Protein AF-D8M910-F1 (afdb_monomer_lite)

pLDDT: mean 90.56, std 12.57, range [51.47, 98.5]

Secondary structure (DSSP, 8-state):
-EE-TTSS-EE-GGGSSSSS--STT-TT-TTSS--TT-EEEE--TTS--EEEEGGGTTSSS--STT-TT-TTSSS-----HHHHHHHHHHHHHHHHHHHHHHHHHHHHHHHHHHHHHHHHHHHH--

Radius of gyration: 27.73 Å; chains: 1; bounding box: 55×57×70 Å

Structure (mmCIF, N/CA/C/O backbone):
data_AF-D8M910-F1
#
_entry.id   AF-D8M910-F1
#
loop_
_atom_site.group_PDB
_atom_site.id
_atom_site.type_symbol
_atom_site.label_atom_id
_atom_site.label_alt_id
_atom_site.label_comp_id
_atom_site.label_asym_id
_atom_site.label_entity_id
_atom_site.label_seq_id
_atom_site.pdbx_PDB_ins_code
_atom_site.Cartn_x
_atom_site.Cartn_y
_atom_site.Cartn_z
_atom_site.occupancy
_atom_site.B_iso_or_equiv
_atom_site.auth_seq_id
_atom_site.auth_comp_id
_atom_site.auth_asym_id
_atom_site.auth_atom_id
_atom_site.pdbx_PDB_model_num
ATOM 1 N N . MET A 1 1 ? -4.802 -3.944 25.629 1.00 93.56 1 MET A N 1
ATOM 2 C CA . MET A 1 1 ? -5.399 -2.682 25.163 1.00 93.56 1 MET A CA 1
ATOM 3 C C . MET A 1 1 ? -4.573 -2.133 24.012 1.00 93.56 1 MET A C 1
ATOM 5 O O . MET A 1 1 ? -3.359 -2.349 24.005 1.00 93.56 1 MET A O 1
ATOM 9 N N . PHE A 1 2 ? -5.240 -1.504 23.053 1.00 97.88 2 PHE A N 1
ATOM 10 C CA . PHE A 1 2 ? -4.693 -0.735 21.936 1.00 97.88 2 PHE A CA 1
ATOM 11 C C . PHE A 1 2 ? -5.403 0.623 21.936 1.00 97.88 2 PHE A C 1
ATOM 13 O O . PHE A 1 2 ? -6.597 0.676 22.211 1.00 97.88 2 PHE A O 1
ATOM 20 N N . THR A 1 3 ? -4.680 1.709 21.699 1.00 98.19 3 THR A N 1
ATOM 21 C CA . THR A 1 3 ? -5.253 3.059 21.643 1.00 98.19 3 THR A CA 1
ATOM 22 C C . THR A 1 3 ? -5.205 3.512 20.195 1.00 98.19 3 THR A C 1
ATOM 24 O O . THR A 1 3 ? -4.140 3.406 19.588 1.00 98.19 3 THR A O 1
ATOM 27 N N . CYS A 1 4 ? -6.337 3.989 19.667 1.00 97.94 4 CYS A N 1
ATOM 28 C CA . CYS A 1 4 ? -6.419 4.541 18.315 1.00 97.94 4 CYS A CA 1
ATOM 29 C C . CYS A 1 4 ? -5.354 5.632 18.133 1.00 97.94 4 CYS A C 1
ATOM 31 O O . CYS A 1 4 ? -4.986 6.314 19.097 1.00 97.94 4 CYS A O 1
ATOM 33 N N . THR A 1 5 ? -4.839 5.800 16.920 1.00 97.25 5 THR A N 1
ATOM 34 C CA . THR A 1 5 ? -3.684 6.681 16.672 1.00 97.25 5 THR A CA 1
ATOM 35 C C . THR A 1 5 ? -4.038 8.156 16.868 1.00 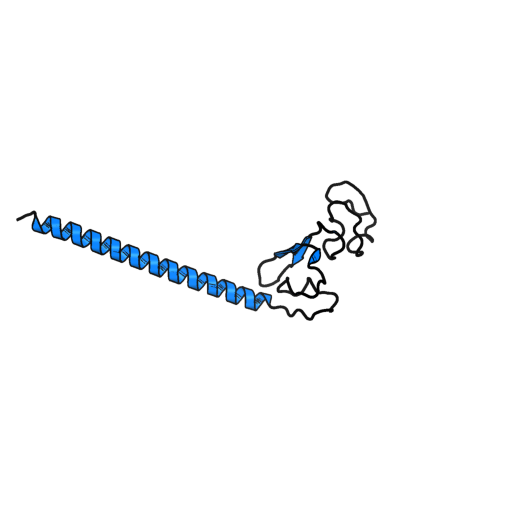97.25 5 THR A C 1
ATOM 37 O O . THR A 1 5 ? -3.214 8.936 17.349 1.00 97.25 5 THR A O 1
ATOM 40 N N . ASP A 1 6 ? -5.286 8.526 16.592 1.00 96.25 6 ASP A N 1
ATOM 41 C CA . ASP A 1 6 ? -5.876 9.827 16.914 1.00 96.25 6 ASP A CA 1
ATOM 42 C C . ASP A 1 6 ? -6.121 10.058 18.423 1.00 96.25 6 ASP A C 1
ATOM 44 O O . ASP A 1 6 ? -6.489 11.159 18.836 1.00 96.25 6 ASP A O 1
ATOM 48 N N . GLY A 1 7 ? -5.912 9.037 19.261 1.00 96.31 7 GLY A N 1
ATOM 49 C CA . GLY A 1 7 ? -6.126 9.075 20.707 1.00 96.31 7 GLY A CA 1
ATOM 50 C C . GLY A 1 7 ? -7.596 9.083 21.139 1.00 96.31 7 GLY A C 1
ATOM 51 O O . GLY A 1 7 ? -7.870 9.252 22.329 1.00 96.31 7 GLY A O 1
ATOM 52 N N . SER A 1 8 ? -8.544 8.906 20.216 1.00 95.69 8 SER A N 1
ATOM 53 C CA . SER A 1 8 ? -9.985 9.047 20.476 1.00 95.69 8 SER A CA 1
ATOM 54 C C . SER A 1 8 ? -10.552 7.971 21.405 1.00 95.69 8 SER A C 1
ATOM 56 O O . SER A 1 8 ? -11.441 8.247 22.215 1.00 95.69 8 SER A O 1
ATOM 58 N N . LYS A 1 9 ? -10.052 6.735 21.295 1.00 96.25 9 LYS A N 1
ATOM 59 C CA . LYS A 1 9 ? -10.593 5.556 21.982 1.00 96.25 9 LYS A CA 1
ATOM 60 C C . LYS A 1 9 ? -9.483 4.553 22.296 1.00 96.25 9 LYS A C 1
ATOM 62 O O . LYS A 1 9 ? -8.439 4.508 21.652 1.00 96.25 9 LYS A O 1
ATOM 67 N N . THR A 1 10 ? -9.706 3.739 23.326 1.00 98.25 10 THR A N 1
ATOM 68 C CA . THR A 1 10 ? -8.881 2.566 23.636 1.00 98.25 10 THR A CA 1
ATOM 69 C C . THR A 1 10 ? -9.749 1.318 23.549 1.00 98.25 10 THR A C 1
ATOM 71 O O . THR A 1 10 ? -10.799 1.253 24.185 1.00 98.25 10 THR A O 1
ATOM 74 N N . ILE A 1 11 ? -9.298 0.345 22.765 1.00 97.88 11 ILE A N 1
ATOM 75 C CA . ILE A 1 11 ? -9.988 -0.906 22.446 1.00 97.88 11 ILE A CA 1
ATOM 76 C C . ILE A 1 11 ? -9.184 -2.121 22.924 1.00 97.88 11 ILE A C 1
ATOM 78 O O . ILE A 1 11 ? -8.025 -2.021 23.366 1.00 97.88 11 ILE A O 1
ATOM 82 N N . LEU A 1 12 ? -9.803 -3.298 22.880 1.00 98.31 12 LEU A N 1
ATOM 83 C CA . LEU A 1 12 ? -9.103 -4.554 23.126 1.00 98.31 12 LEU A CA 1
ATOM 84 C C . LEU A 1 12 ? -8.149 -4.849 21.966 1.00 98.31 12 LEU A C 1
ATOM 86 O O . LEU A 1 12 ? -8.405 -4.505 20.825 1.00 98.31 12 LEU A O 1
ATOM 90 N N . ARG A 1 13 ? -7.042 -5.547 22.244 1.00 97.56 13 ARG A N 1
ATOM 91 C CA . ARG A 1 13 ? -6.113 -5.965 21.175 1.00 97.56 13 ARG A CA 1
ATOM 92 C C . ARG A 1 13 ? -6.720 -6.986 20.211 1.00 97.56 13 ARG A C 1
ATOM 94 O O . ARG A 1 13 ? -6.157 -7.199 19.153 1.00 97.56 13 ARG A O 1
ATOM 101 N N . SER A 1 14 ? -7.799 -7.649 20.618 1.00 98.25 14 SER A N 1
ATOM 102 C CA . SER A 1 14 ? -8.554 -8.567 19.770 1.00 98.25 14 SER A CA 1
ATOM 103 C C . SER A 1 14 ? -9.426 -7.851 18.743 1.00 98.25 14 SER A C 1
ATOM 105 O O . SER A 1 14 ? -9.920 -8.532 17.865 1.00 98.25 14 SER A O 1
ATOM 107 N N . GLN A 1 15 ? -9.621 -6.536 18.890 1.00 98.38 15 GLN A N 1
ATOM 108 C CA . GLN A 1 15 ? -10.373 -5.676 17.972 1.00 98.38 15 GLN A CA 1
ATOM 109 C C . GLN A 1 15 ? -9.440 -4.966 16.980 1.00 98.38 15 GLN A C 1
ATOM 111 O O . GLN A 1 15 ? -9.653 -3.819 16.631 1.00 98.38 15 GLN A O 1
ATOM 116 N N . VAL A 1 16 ? -8.286 -5.564 16.688 1.00 98.38 16 VAL A N 1
ATOM 117 C CA . VAL A 1 16 ? -7.324 -5.019 15.727 1.00 98.38 16 VAL A CA 1
ATOM 118 C C . VAL A 1 16 ? -7.217 -6.042 14.615 1.00 98.38 16 VAL A C 1
ATOM 120 O O . VAL A 1 16 ? -6.818 -7.180 14.890 1.00 98.38 16 VAL A O 1
ATOM 123 N N . ASN A 1 17 ? -7.526 -5.627 13.390 1.00 98.06 17 ASN A N 1
ATOM 124 C CA . ASN A 1 17 ? -7.734 -6.493 12.233 1.00 98.06 17 ASN A CA 1
ATOM 125 C C . ASN A 1 17 ? -8.797 -7.567 12.496 1.00 98.06 17 ASN A C 1
ATOM 127 O O . ASN A 1 17 ? -8.570 -8.745 12.198 1.00 98.06 17 ASN A O 1
ATOM 131 N N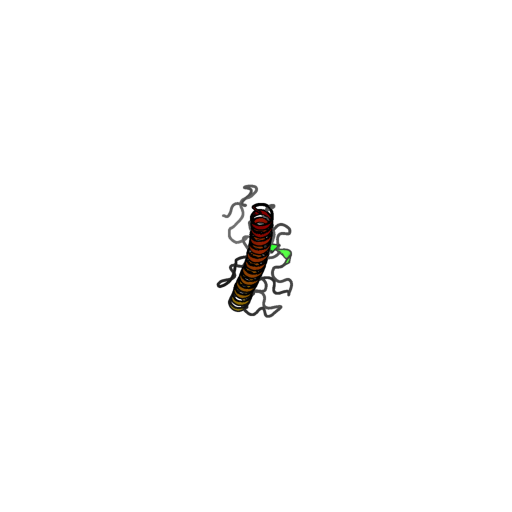 . ASP A 1 18 ? -9.915 -7.182 13.111 1.00 98.19 18 ASP A N 1
ATOM 132 C CA . ASP A 1 18 ? -11.045 -8.083 13.371 1.00 98.19 18 ASP A CA 1
ATOM 133 C C . ASP A 1 18 ? -12.191 -7.932 12.359 1.00 98.19 18 ASP A C 1
ATOM 135 O O . ASP A 1 18 ? -13.246 -8.550 12.528 1.00 98.19 18 ASP A O 1
ATOM 139 N N . ASP A 1 19 ? -11.942 -7.185 11.278 1.00 97.69 19 ASP A N 1
ATOM 140 C CA . ASP A 1 19 ? -12.882 -6.897 10.193 1.00 97.69 19 ASP A CA 1
ATOM 141 C C . ASP A 1 19 ? -14.074 -6.029 10.645 1.00 97.69 19 ASP A C 1
ATOM 143 O O . ASP A 1 19 ? -15.144 -6.018 10.028 1.00 97.69 19 ASP A O 1
ATOM 147 N N . TYR A 1 20 ? -13.887 -5.257 11.721 1.00 98.19 20 TYR A N 1
ATOM 148 C CA . TYR A 1 20 ? -14.839 -4.268 12.208 1.00 98.19 20 TYR A CA 1
ATOM 149 C C . TYR A 1 20 ? -14.152 -2.926 12.488 1.00 98.19 20 TYR A C 1
ATOM 151 O O . TYR A 1 20 ? -13.114 -2.858 13.125 1.00 98.19 20 TYR A O 1
ATOM 159 N N . CYS A 1 21 ? -14.754 -1.823 12.030 1.00 98.25 21 CYS A N 1
ATOM 160 C CA . CYS A 1 21 ? -14.163 -0.498 12.215 1.00 98.25 21 CYS A CA 1
ATOM 161 C C . CYS A 1 21 ? -14.526 0.112 13.579 1.00 98.25 21 CYS A C 1
ATOM 163 O O . CYS A 1 21 ? -15.622 0.657 13.770 1.00 98.25 21 CYS A O 1
ATOM 165 N N . ASP A 1 22 ? -13.597 0.041 14.527 1.00 98.00 22 ASP A N 1
ATOM 166 C CA . ASP A 1 22 ? -13.724 0.513 15.902 1.00 98.00 22 ASP A CA 1
ATOM 167 C C . ASP A 1 22 ? -13.120 1.905 16.146 1.00 98.00 22 ASP A C 1
ATOM 169 O O . ASP A 1 22 ? -13.620 2.626 17.030 1.00 98.00 22 ASP A O 1
ATOM 173 N N . CYS A 1 23 ? -12.060 2.278 15.418 1.00 97.81 23 CYS A N 1
ATOM 174 C CA . CYS A 1 23 ? -11.445 3.604 15.489 1.00 97.81 23 CYS A CA 1
ATOM 175 C C . CYS A 1 23 ? -11.922 4.518 14.351 1.00 97.81 23 CYS A C 1
ATOM 177 O O . CYS A 1 23 ? -11.972 4.138 13.186 1.00 97.81 23 CYS A O 1
ATOM 179 N N . ALA A 1 24 ? -12.217 5.783 14.671 1.00 96.31 24 ALA A N 1
ATOM 180 C CA . ALA A 1 24 ? -12.663 6.758 13.670 1.00 96.31 24 ALA A CA 1
ATOM 181 C C . ALA A 1 24 ? -11.567 7.113 12.648 1.00 96.31 24 ALA A C 1
ATOM 183 O O . ALA A 1 24 ? -11.874 7.509 11.524 1.00 96.31 24 ALA A O 1
ATOM 184 N N . ASP A 1 25 ? -10.296 6.970 13.027 1.00 96.88 25 ASP A N 1
ATOM 185 C CA . ASP A 1 25 ? -9.136 7.140 12.150 1.00 96.88 25 ASP A CA 1
ATOM 186 C C . ASP A 1 25 ? -8.777 5.872 11.350 1.00 96.88 25 ASP A C 1
ATOM 188 O O . ASP A 1 25 ? -7.866 5.921 10.527 1.00 96.88 25 ASP A O 1
ATOM 192 N N . GLY A 1 26 ? -9.480 4.757 11.584 1.00 97.25 26 GLY A N 1
ATOM 193 C CA . GLY A 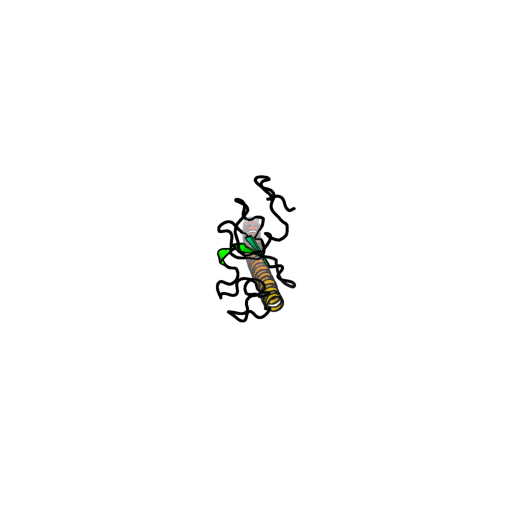1 26 ? -9.249 3.455 10.956 1.00 97.25 26 GLY A CA 1
ATOM 194 C C . GLY A 1 26 ? -7.932 2.774 11.332 1.00 97.25 26 GLY A C 1
ATOM 195 O O . GLY A 1 26 ? -7.492 1.858 10.640 1.00 97.25 26 GLY A O 1
ATOM 196 N N . SER A 1 27 ? -7.266 3.240 12.394 1.00 97.75 27 SER A N 1
ATOM 197 C CA . SER A 1 27 ? -5.939 2.748 12.795 1.00 97.75 27 SER A CA 1
ATOM 198 C C . SER A 1 27 ? -5.924 1.327 13.370 1.00 97.75 27 SER A C 1
ATOM 200 O O . SER A 1 27 ? -4.855 0.733 13.517 1.00 97.75 27 SER A O 1
ATOM 202 N N . ASP A 1 28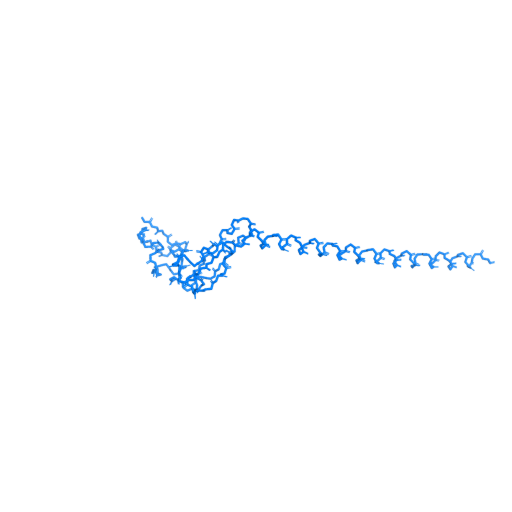 ? -7.091 0.796 13.707 1.00 98.44 28 ASP A N 1
ATOM 203 C CA . ASP A 1 28 ? -7.334 -0.563 14.178 1.00 98.44 28 ASP A CA 1
ATOM 204 C C . ASP A 1 28 ? -7.397 -1.602 13.054 1.00 98.44 28 ASP A C 1
ATOM 206 O O . ASP A 1 28 ? -7.082 -2.761 13.307 1.00 98.44 28 ASP A O 1
ATOM 210 N N . GLU A 1 29 ? -7.678 -1.190 11.815 1.00 98.50 29 GLU A N 1
ATOM 211 C CA . GLU A 1 29 ? -7.877 -2.093 10.672 1.00 98.50 29 GLU A CA 1
ATOM 212 C C . GLU A 1 29 ? -6.837 -1.891 9.539 1.00 98.50 29 GLU A C 1
ATOM 214 O O . GLU A 1 29 ? -7.205 -1.672 8.383 1.00 98.50 29 GLU A O 1
ATOM 219 N N . PRO A 1 30 ? -5.511 -1.951 9.806 1.00 97.81 30 PRO A N 1
ATOM 220 C CA . PRO A 1 30 ? -4.485 -1.799 8.765 1.00 97.81 30 PRO A CA 1
ATOM 221 C C . PRO A 1 30 ? -4.370 -2.994 7.799 1.00 97.81 30 PRO A C 1
ATOM 223 O O . PRO A 1 30 ? -3.672 -2.895 6.790 1.00 97.81 30 PRO A O 1
ATOM 226 N N . GLY A 1 31 ? -4.975 -4.137 8.128 1.00 97.56 31 GLY A N 1
ATOM 227 C CA . GLY A 1 31 ? -4.893 -5.401 7.391 1.00 97.56 31 GLY A CA 1
ATOM 228 C C . GLY A 1 31 ? -6.217 -5.873 6.784 1.00 97.56 31 GLY A C 1
ATOM 229 O O . GLY A 1 31 ? -6.271 -6.971 6.232 1.00 97.56 31 GLY A O 1
ATOM 230 N N . THR A 1 32 ? -7.288 -5.089 6.896 1.00 98.06 32 THR A N 1
ATOM 231 C CA . THR A 1 32 ? -8.627 -5.445 6.403 1.00 98.06 32 THR A CA 1
ATOM 232 C C . THR A 1 32 ? -9.233 -4.284 5.609 1.00 98.06 32 THR A C 1
ATOM 234 O O . THR A 1 32 ? -8.656 -3.197 5.501 1.00 98.06 32 THR A O 1
ATOM 237 N N . SER A 1 33 ? -10.417 -4.512 5.044 1.00 97.69 33 SER A N 1
ATOM 238 C CA . SER A 1 33 ? -11.196 -3.497 4.331 1.00 97.69 33 SER A CA 1
ATOM 239 C C . SER A 1 33 ? -12.217 -2.761 5.210 1.00 97.69 33 SER A C 1
ATOM 241 O O . SER A 1 33 ? -13.010 -1.973 4.693 1.00 97.69 33 SER A O 1
ATOM 243 N N . ALA A 1 34 ? -12.250 -3.017 6.522 1.00 98.31 34 ALA A N 1
ATOM 244 C CA . ALA A 1 34 ? -13.385 -2.659 7.375 1.00 98.31 34 ALA A CA 1
ATOM 245 C C . ALA A 1 34 ? -13.591 -1.145 7.580 1.00 98.31 34 ALA A C 1
ATOM 247 O O . ALA A 1 34 ? -14.727 -0.684 7.719 1.00 98.31 34 ALA A O 1
ATOM 248 N N . CYS A 1 35 ? -12.522 -0.345 7.559 1.00 98.00 35 CYS A N 1
ATOM 249 C CA . CYS A 1 35 ? -12.602 1.108 7.730 1.00 98.00 35 CYS A CA 1
ATOM 250 C C . CYS A 1 35 ? -12.520 1.855 6.396 1.00 98.00 35 CYS A C 1
ATOM 252 O O . CYS A 1 35 ? -11.534 1.729 5.680 1.00 98.00 35 CYS A O 1
ATOM 254 N N . ALA A 1 36 ? -13.491 2.719 6.076 1.00 96.75 36 ALA A N 1
ATOM 255 C CA . ALA A 1 36 ? -13.547 3.441 4.792 1.00 96.75 36 ALA A CA 1
ATOM 256 C C . ALA A 1 36 ? -12.376 4.419 4.544 1.00 96.75 36 ALA A C 1
ATOM 258 O O . ALA A 1 36 ? -12.042 4.721 3.401 1.00 96.75 36 ALA A O 1
ATOM 259 N N . ASN A 1 37 ? -11.767 4.930 5.612 1.00 96.44 37 ASN A N 1
ATOM 260 C CA . ASN A 1 37 ? -10.570 5.776 5.605 1.00 96.44 37 ASN A CA 1
ATOM 261 C C . ASN A 1 37 ? -9.291 5.004 5.973 1.00 96.44 37 ASN A C 1
ATOM 263 O O . ASN A 1 37 ? -8.256 5.623 6.206 1.00 96.44 37 ASN A O 1
ATOM 267 N N . GLY A 1 38 ? -9.370 3.674 6.043 1.00 96.94 38 GLY A N 1
ATOM 268 C CA . GLY A 1 38 ? -8.236 2.810 6.325 1.00 96.94 38 GLY A CA 1
ATOM 269 C C . GLY A 1 38 ? -7.229 2.772 5.175 1.00 96.94 38 GLY A C 1
ATOM 270 O O . GLY A 1 38 ? -7.536 3.056 4.010 1.00 96.94 38 GLY A O 1
ATOM 271 N N . HIS A 1 39 ? -6.007 2.381 5.518 1.00 97.69 39 HIS A N 1
ATOM 272 C CA . HIS A 1 39 ? -4.896 2.260 4.587 1.00 97.69 39 HIS A CA 1
ATOM 273 C C . HIS A 1 39 ? -4.207 0.912 4.765 1.00 97.69 39 HIS A C 1
ATOM 275 O O . HIS A 1 39 ? -3.878 0.533 5.886 1.00 97.69 39 HIS A O 1
ATOM 281 N N . PHE A 1 40 ? -3.941 0.232 3.651 1.00 98.44 40 PHE A N 1
ATOM 282 C CA . PHE A 1 40 ? -3.239 -1.049 3.626 1.00 98.44 40 PHE A CA 1
ATOM 283 C C . PHE A 1 40 ? -1.834 -0.866 3.055 1.00 98.44 40 PHE A C 1
ATOM 285 O O . PHE A 1 40 ? -1.653 -0.161 2.061 1.00 98.44 40 PHE A O 1
ATOM 292 N N . TYR A 1 41 ? -0.830 -1.475 3.680 1.00 98.44 41 TYR A N 1
ATOM 293 C CA . TYR A 1 41 ? 0.569 -1.343 3.271 1.00 98.44 41 TYR A CA 1
ATOM 294 C C . TYR A 1 41 ? 1.061 -2.617 2.579 1.00 98.44 41 TYR A C 1
ATOM 296 O O . TYR A 1 41 ? 1.283 -3.634 3.234 1.00 98.44 41 TYR A O 1
ATOM 304 N N . CYS A 1 42 ? 1.307 -2.528 1.271 1.00 98.44 42 CYS A N 1
ATOM 305 C CA . CYS A 1 42 ? 2.008 -3.561 0.518 1.00 98.44 42 CYS A CA 1
ATOM 306 C C . CYS A 1 42 ? 3.517 -3.439 0.782 1.00 98.44 42 CYS A C 1
ATOM 308 O O . CYS A 1 42 ? 4.134 -2.418 0.450 1.00 98.44 42 CYS A O 1
ATOM 310 N N . GLU A 1 43 ? 4.141 -4.483 1.328 1.00 98.12 43 GLU A N 1
ATOM 311 C CA . GLU A 1 43 ? 5.593 -4.492 1.542 1.00 98.12 43 GLU A CA 1
ATOM 312 C C . GLU A 1 43 ? 6.352 -4.597 0.212 1.00 98.12 43 GLU A C 1
ATOM 314 O O . GLU A 1 43 ? 7.411 -3.981 0.062 1.00 98.12 43 GLU A O 1
ATOM 319 N N . ASN A 1 44 ? 5.798 -5.340 -0.757 1.00 98.12 44 ASN A N 1
ATOM 320 C CA . ASN A 1 44 ? 6.300 -5.481 -2.122 1.00 98.12 44 ASN A CA 1
ATOM 321 C C . ASN A 1 44 ? 7.794 -5.836 -2.172 1.00 98.12 44 ASN A C 1
ATOM 323 O O . ASN A 1 44 ? 8.579 -5.196 -2.875 1.00 98.12 44 ASN A O 1
ATOM 327 N N . LYS A 1 45 ? 8.226 -6.853 -1.413 1.00 98.00 45 LYS A N 1
ATOM 328 C CA . LYS A 1 45 ? 9.645 -7.258 -1.361 1.00 98.00 45 LYS A CA 1
ATOM 329 C C . LYS A 1 45 ? 10.212 -7.491 -2.762 1.00 98.00 45 LYS A C 1
ATOM 331 O O . LYS A 1 45 ? 9.698 -8.298 -3.528 1.00 98.00 45 LYS A O 1
ATOM 336 N N . GLY A 1 46 ? 11.318 -6.815 -3.068 1.00 96.19 46 GLY A N 1
ATOM 337 C CA . GLY A 1 46 ? 11.937 -6.848 -4.398 1.00 96.19 46 GLY A CA 1
ATOM 338 C C . GLY A 1 46 ? 11.407 -5.783 -5.363 1.00 96.19 46 GLY A C 1
ATOM 339 O O . GLY A 1 46 ? 11.927 -5.674 -6.469 1.00 96.19 46 GLY A O 1
ATOM 340 N N . HIS A 1 47 ? 10.439 -4.972 -4.938 1.00 97.94 47 HIS A N 1
ATOM 341 C CA . HIS A 1 47 ? 9.972 -3.760 -5.602 1.00 97.94 47 HIS A CA 1
ATOM 342 C C . HIS A 1 47 ? 9.765 -2.625 -4.577 1.00 97.94 47 HIS A C 1
ATOM 344 O O . HIS A 1 47 ? 10.270 -2.687 -3.455 1.00 97.94 47 HIS A O 1
ATOM 350 N N . PHE A 1 48 ? 9.100 -1.540 -4.980 1.00 97.69 48 PHE A N 1
ATOM 351 C CA . PHE A 1 48 ? 8.784 -0.422 -4.095 1.00 97.69 48 PHE A CA 1
ATOM 352 C C . PHE A 1 48 ? 7.503 -0.696 -3.293 1.00 97.69 48 PHE A C 1
ATOM 354 O O . PHE A 1 48 ? 6.531 -1.199 -3.867 1.00 97.69 48 PHE A O 1
ATOM 361 N N . PRO A 1 49 ? 7.464 -0.329 -1.998 1.00 98.19 49 PRO A N 1
ATOM 362 C CA . PRO A 1 49 ? 6.251 -0.439 -1.201 1.00 98.19 49 PRO A CA 1
ATOM 363 C C . PRO A 1 49 ? 5.170 0.518 -1.707 1.00 98.19 49 PRO A C 1
ATOM 365 O O . PRO A 1 49 ? 5.469 1.593 -2.237 1.00 98.19 49 PRO A O 1
ATOM 368 N N . VAL A 1 50 ? 3.912 0.131 -1.514 1.00 97.94 50 VAL A N 1
ATOM 369 C CA . VAL A 1 50 ? 2.734 0.905 -1.927 1.00 97.94 50 VAL A CA 1
ATOM 370 C C . VAL A 1 50 ? 1.726 0.928 -0.785 1.00 97.94 50 VAL A C 1
ATOM 372 O O . VAL A 1 50 ? 1.579 -0.048 -0.059 1.00 97.94 50 VAL A O 1
ATOM 375 N N . VAL A 1 51 ? 1.033 2.056 -0.626 1.00 98.38 51 VAL A N 1
ATOM 376 C CA . VAL A 1 51 ? -0.105 2.181 0.288 1.00 98.38 51 VAL A CA 1
ATOM 377 C C . VAL A 1 51 ? -1.381 2.234 -0.536 1.00 98.38 51 VAL A C 1
ATOM 379 O O . VAL A 1 51 ? -1.516 3.088 -1.416 1.00 98.38 51 VAL A O 1
ATOM 382 N N . LEU A 1 52 ? -2.306 1.334 -0.238 1.00 98.19 52 LEU A N 1
ATOM 383 C CA . LEU A 1 52 ? -3.617 1.242 -0.861 1.00 98.19 52 LEU A CA 1
ATOM 384 C C . LEU A 1 52 ? -4.692 1.813 0.064 1.00 98.19 52 LEU A C 1
ATOM 386 O O . LEU A 1 52 ? -4.506 1.947 1.276 1.00 98.19 52 LEU A O 1
ATOM 390 N N . THR A 1 53 ? -5.840 2.150 -0.516 1.00 98.00 53 THR A N 1
ATOM 391 C CA . THR A 1 53 ? -7.062 2.349 0.263 1.00 98.00 53 THR A CA 1
ATOM 392 C C . THR A 1 53 ? -7.561 0.990 0.738 1.00 98.00 53 THR A C 1
ATOM 394 O O . THR A 1 53 ? -7.531 0.031 -0.029 1.00 98.00 53 THR A O 1
ATOM 397 N N . SER A 1 54 ? -8.056 0.911 1.971 1.00 97.50 54 SER A N 1
ATOM 398 C CA . SER A 1 54 ? -8.629 -0.315 2.558 1.00 97.50 54 SER A CA 1
ATOM 399 C C . SER A 1 54 ? -9.674 -0.994 1.667 1.00 97.50 54 SER A C 1
ATOM 401 O O . SER A 1 54 ? -9.771 -2.212 1.647 1.00 97.50 54 SER A O 1
ATOM 403 N N . SER A 1 55 ? -10.410 -0.221 0.863 1.00 97.25 55 SER A N 1
ATOM 404 C CA . SER A 1 55 ? -11.403 -0.727 -0.090 1.00 97.25 55 SER A CA 1
ATOM 405 C C . SER A 1 55 ? -10.859 -1.682 -1.159 1.00 97.25 55 SER A C 1
ATOM 407 O O . SER A 1 55 ? -11.667 -2.245 -1.884 1.00 97.25 55 SER A O 1
ATOM 409 N N . ARG A 1 56 ? -9.533 -1.772 -1.319 1.00 97.75 56 ARG A N 1
ATOM 410 C CA . ARG A 1 56 ? -8.847 -2.665 -2.268 1.00 97.75 56 ARG A CA 1
ATOM 411 C C . ARG A 1 56 ? -8.371 -3.968 -1.634 1.00 97.75 56 ARG A C 1
ATOM 413 O O . ARG A 1 56 ? -7.788 -4.804 -2.297 1.00 97.75 56 ARG A O 1
ATOM 420 N N . VAL A 1 57 ? -8.552 -4.119 -0.327 1.00 98.31 57 VAL A N 1
ATOM 421 C CA . VAL A 1 57 ? -8.187 -5.350 0.368 1.00 98.31 57 VAL A CA 1
ATOM 422 C C . VAL A 1 57 ? -9.304 -6.365 0.140 1.00 98.31 57 VAL A C 1
ATOM 424 O O . VAL A 1 57 ? -10.445 -6.112 0.526 1.00 98.31 57 VAL A O 1
ATOM 427 N N . ASN A 1 58 ? -8.971 -7.512 -0.449 1.00 97.75 58 ASN A N 1
ATOM 428 C CA . ASN A 1 58 ? -9.900 -8.586 -0.812 1.00 97.75 58 ASN A CA 1
ATOM 429 C C . ASN A 1 58 ? -11.080 -8.138 -1.701 1.00 97.75 58 ASN A C 1
ATOM 431 O O . ASN A 1 58 ? -12.201 -8.637 -1.544 1.00 97.75 58 ASN A O 1
ATOM 435 N N . ASP A 1 59 ? -10.852 -7.201 -2.624 1.00 97.50 59 ASP A N 1
ATOM 436 C CA . ASP A 1 59 ? -11.849 -6.774 -3.614 1.00 97.50 59 ASP A CA 1
ATOM 437 C C . ASP A 1 59 ? -11.850 -7.653 -4.886 1.00 97.50 59 ASP A C 1
ATOM 439 O O . ASP A 1 59 ? -12.725 -7.522 -5.754 1.00 97.50 59 ASP A O 1
ATOM 443 N N . GLY A 1 60 ? -10.916 -8.605 -4.961 1.00 97.50 60 GLY A N 1
ATOM 444 C CA . GLY A 1 60 ? -10.744 -9.553 -6.054 1.00 97.50 60 GLY A CA 1
ATOM 445 C C . GLY A 1 60 ? -9.794 -9.070 -7.151 1.00 97.50 60 GLY A C 1
ATOM 446 O O . GLY A 1 60 ? -9.655 -9.776 -8.162 1.00 97.50 60 GLY A O 1
ATOM 447 N N . ILE A 1 61 ? -9.153 -7.911 -6.987 1.00 97.69 61 ILE A N 1
ATOM 448 C CA . ILE A 1 61 ? -8.193 -7.314 -7.919 1.00 97.69 61 ILE A CA 1
ATOM 449 C C . ILE A 1 61 ? -6.803 -7.338 -7.278 1.00 97.69 61 ILE A C 1
ATOM 451 O O . ILE A 1 61 ? -6.624 -6.962 -6.137 1.00 97.69 61 ILE A O 1
ATOM 455 N N . CYS A 1 62 ? -5.787 -7.765 -8.031 1.00 97.69 62 CYS A N 1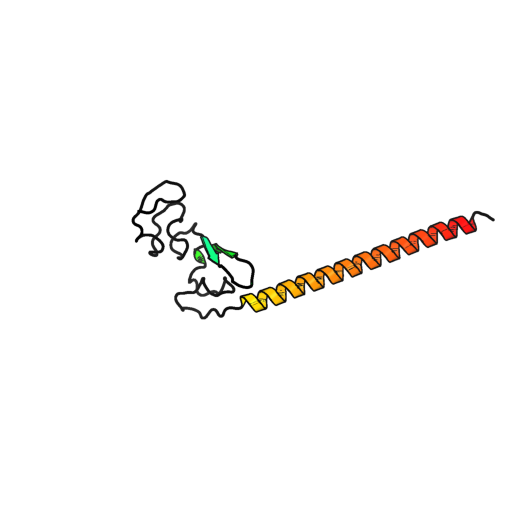
ATOM 456 C CA . CYS A 1 62 ? -4.408 -7.725 -7.544 1.00 97.69 62 CYS A CA 1
ATOM 457 C C . CYS A 1 62 ? -3.829 -6.308 -7.708 1.00 97.69 62 CYS A C 1
ATOM 459 O O . CYS A 1 62 ? -3.392 -5.944 -8.808 1.00 97.69 62 CYS A O 1
ATOM 461 N N . ASP A 1 63 ? -3.819 -5.520 -6.637 1.00 98.00 63 ASP A N 1
ATOM 462 C CA . ASP A 1 63 ? -3.213 -4.190 -6.563 1.00 98.00 63 ASP A CA 1
ATOM 463 C C . ASP A 1 63 ? -1.767 -4.227 -6.038 1.00 98.00 63 ASP A C 1
ATOM 465 O O . ASP A 1 63 ? -0.917 -3.477 -6.538 1.00 98.00 63 ASP A O 1
ATOM 469 N N . CYS A 1 64 ? -1.450 -5.077 -5.053 1.00 98.25 64 CYS A N 1
ATOM 470 C CA . CYS A 1 64 ? -0.066 -5.266 -4.607 1.00 98.25 64 CYS A CA 1
ATOM 471 C C . CYS A 1 64 ? 0.672 -6.240 -5.544 1.00 98.25 64 CYS A C 1
ATOM 473 O O . CYS A 1 64 ? 0.175 -7.323 -5.854 1.00 98.25 64 CYS A O 1
ATOM 475 N N . CYS A 1 65 ? 1.919 -5.934 -5.928 1.00 98.25 65 CYS A N 1
ATOM 476 C CA . CYS A 1 65 ? 2.717 -6.868 -6.739 1.00 98.25 65 CYS A CA 1
ATOM 477 C C . CYS A 1 65 ? 3.075 -8.150 -5.978 1.00 98.25 65 CYS A C 1
ATOM 479 O O . CYS A 1 65 ? 3.437 -9.150 -6.592 1.00 98.25 65 CYS A O 1
ATOM 481 N N . ASP A 1 66 ? 3.036 -8.129 -4.643 1.00 98.00 66 ASP A N 1
ATOM 482 C CA . ASP A 1 66 ? 3.254 -9.314 -3.816 1.00 98.00 66 ASP A CA 1
ATOM 483 C C . ASP A 1 66 ? 1.969 -10.117 -3.560 1.00 98.00 66 ASP A C 1
ATOM 485 O O . ASP A 1 66 ? 2.059 -11.204 -2.985 1.00 98.00 66 ASP A O 1
ATOM 489 N N . GLY A 1 67 ? 0.813 -9.612 -4.014 1.00 97.75 67 GLY A N 1
ATOM 490 C CA . GLY A 1 67 ? -0.512 -10.208 -3.845 1.00 97.75 67 GLY A CA 1
ATOM 491 C C . GLY A 1 67 ? -1.037 -10.199 -2.408 1.00 97.75 67 GLY A C 1
ATOM 492 O O . GLY A 1 67 ? -1.961 -10.950 -2.099 1.00 97.75 67 GLY A O 1
ATOM 493 N N . SER A 1 68 ? -0.418 -9.427 -1.509 1.00 97.88 68 SER A N 1
ATOM 494 C CA . SER A 1 68 ? -0.756 -9.429 -0.078 1.00 97.88 68 SER A CA 1
ATOM 495 C C . SER A 1 68 ? -2.119 -8.816 0.254 1.00 97.88 68 SER A C 1
ATOM 497 O O . SER A 1 68 ? -2.655 -9.090 1.326 1.00 97.88 68 SER A O 1
ATOM 499 N N . ASP A 1 69 ? -2.684 -8.030 -0.655 1.00 98.25 69 ASP A N 1
ATOM 500 C CA . ASP A 1 69 ? -4.019 -7.439 -0.588 1.00 98.25 69 ASP A CA 1
ATOM 501 C C . ASP A 1 69 ? -5.156 -8.460 -0.761 1.00 98.25 69 ASP A C 1
ATOM 503 O O . ASP A 1 69 ? -6.231 -8.260 -0.204 1.00 98.25 69 ASP A O 1
ATOM 507 N N . GLU A 1 70 ? -4.911 -9.586 -1.437 1.00 97.88 70 GLU A N 1
ATOM 508 C CA . GLU A 1 70 ? -5.914 -10.615 -1.768 1.00 97.88 70 GLU A CA 1
ATOM 509 C C . GLU A 1 70 ? -5.700 -11.926 -0.986 1.00 97.88 70 GLU A C 1
ATOM 511 O O . GLU A 1 70 ? -5.672 -13.039 -1.526 1.00 97.88 70 GLU A O 1
ATOM 516 N N . TYR A 1 71 ? -5.523 -11.817 0.330 1.00 95.88 71 TYR A N 1
ATOM 517 C CA . TYR A 1 71 ? -5.151 -12.947 1.189 1.00 95.88 71 TYR A CA 1
ATOM 518 C C 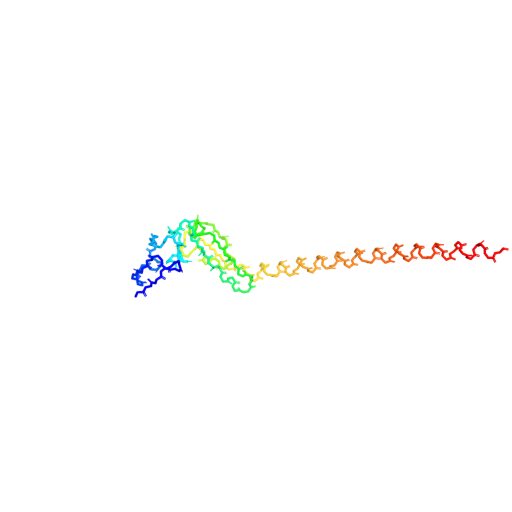. TYR A 1 71 ? -6.277 -13.959 1.452 1.00 95.88 71 TYR A C 1
ATOM 520 O O . TYR A 1 71 ? -5.994 -15.078 1.890 1.00 95.88 71 TYR A O 1
ATOM 528 N N . LEU A 1 72 ? -7.544 -13.611 1.194 1.00 95.75 72 LEU A N 1
ATOM 529 C CA . LEU A 1 72 ? -8.667 -14.551 1.329 1.00 95.75 72 LEU A CA 1
ATOM 530 C C . LEU A 1 72 ? -8.693 -15.621 0.226 1.00 95.75 72 LEU A C 1
ATOM 532 O O . LEU A 1 72 ? -9.432 -16.600 0.340 1.00 95.75 72 LEU A O 1
ATOM 536 N N . GLY A 1 73 ? -7.893 -15.462 -0.834 1.00 90.06 73 GLY A N 1
ATOM 537 C CA . GLY A 1 73 ? -7.800 -16.435 -1.923 1.00 90.06 73 GLY A CA 1
ATOM 538 C C . GLY A 1 73 ? -9.035 -16.480 -2.828 1.00 90.06 73 GLY A C 1
ATOM 539 O O . GLY A 1 73 ? -9.251 -17.483 -3.509 1.00 90.06 73 GLY A O 1
ATOM 540 N N . ILE A 1 74 ? -9.842 -15.410 -2.841 1.00 91.38 74 ILE A N 1
ATOM 541 C CA . ILE A 1 74 ? -10.953 -15.222 -3.792 1.00 91.38 74 ILE A CA 1
ATOM 542 C C . ILE A 1 74 ? -10.394 -15.132 -5.220 1.00 91.38 74 ILE A C 1
ATOM 544 O O . ILE A 1 74 ? -10.914 -15.770 -6.139 1.00 91.38 74 ILE A O 1
ATOM 548 N N . THR A 1 75 ? -9.285 -14.408 -5.370 1.00 95.50 75 THR A N 1
ATOM 549 C CA . THR A 1 75 ? -8.476 -14.312 -6.586 1.00 95.50 75 THR A CA 1
ATOM 550 C C . THR A 1 75 ? -7.059 -14.818 -6.302 1.00 95.50 75 THR A C 1
ATOM 552 O O . THR A 1 75 ? -6.548 -14.705 -5.192 1.00 95.50 75 THR A O 1
ATOM 555 N N . SER A 1 76 ? -6.404 -15.414 -7.304 1.00 96.81 76 SER A N 1
ATOM 556 C CA . SER A 1 76 ? -4.998 -15.820 -7.195 1.00 96.81 76 SER A CA 1
ATOM 557 C C . SER A 1 76 ? -4.084 -14.697 -7.683 1.00 96.81 76 SER A C 1
ATOM 559 O O . SER A 1 76 ? -4.035 -14.428 -8.884 1.00 96.81 76 SER A O 1
ATOM 561 N N . CYS A 1 77 ? -3.342 -14.082 -6.759 1.00 97.31 77 CYS A N 1
ATOM 562 C CA . CYS A 1 77 ? -2.378 -13.022 -7.049 1.00 97.31 77 CYS A CA 1
ATOM 563 C C . CYS A 1 77 ? -0.937 -13.543 -6.900 1.00 97.31 77 CYS A C 1
ATOM 565 O O . CYS A 1 77 ? -0.446 -13.694 -5.780 1.00 97.31 77 CYS A O 1
ATOM 567 N N . PRO A 1 78 ? -0.249 -13.898 -8.004 1.00 97.12 78 PRO A N 1
ATOM 568 C CA . PRO A 1 78 ? 1.145 -14.323 -7.942 1.00 97.12 78 PRO A CA 1
ATOM 569 C C . PRO A 1 78 ? 2.063 -13.134 -7.644 1.00 97.12 78 PRO A C 1
ATOM 571 O O . PRO A 1 78 ? 1.807 -12.020 -8.088 1.00 97.12 78 PRO A O 1
ATOM 574 N N . ASN A 1 79 ? 3.183 -13.388 -6.966 1.00 97.69 79 ASN A N 1
ATOM 575 C CA . ASN A 1 79 ? 4.180 -12.350 -6.722 1.00 97.69 79 ASN A CA 1
ATOM 576 C C . ASN A 1 79 ? 4.919 -11.978 -8.024 1.00 97.69 79 ASN A C 1
ATOM 578 O O . ASN A 1 79 ? 5.672 -12.789 -8.569 1.00 97.69 79 ASN A O 1
ATOM 582 N N . THR A 1 80 ? 4.726 -10.748 -8.499 1.00 97.88 80 THR A N 1
ATOM 583 C CA . THR A 1 80 ? 5.329 -10.172 -9.715 1.00 97.88 80 THR A CA 1
ATOM 584 C C . THR A 1 80 ? 6.374 -9.096 -9.418 1.00 97.88 80 THR A C 1
ATOM 586 O O . THR A 1 80 ? 6.965 -8.538 -10.348 1.00 97.88 80 THR A O 1
ATOM 589 N N . CYS A 1 81 ? 6.662 -8.811 -8.143 1.00 98.31 81 CYS A N 1
ATOM 590 C CA . CYS A 1 81 ? 7.474 -7.664 -7.729 1.00 98.31 81 CYS A CA 1
ATOM 591 C C . CYS A 1 81 ? 8.853 -7.610 -8.399 1.00 98.31 81 CYS A C 1
ATOM 593 O O . CYS A 1 81 ? 9.279 -6.556 -8.873 1.00 98.31 81 CYS A O 1
ATOM 595 N N . GLN A 1 82 ? 9.549 -8.744 -8.499 1.00 98.00 82 GLN A N 1
ATOM 596 C CA . GLN A 1 82 ? 10.869 -8.785 -9.133 1.00 98.00 82 GLN A CA 1
ATOM 597 C C . GLN A 1 82 ? 10.805 -8.446 -10.631 1.00 98.00 82 GLN A C 1
ATOM 599 O O . GLN A 1 82 ? 11.658 -7.720 -11.148 1.00 98.00 82 GLN A O 1
ATOM 604 N N . GLU A 1 83 ? 9.794 -8.953 -11.337 1.00 97.31 83 GLU A N 1
ATOM 605 C CA . GLU A 1 83 ? 9.610 -8.677 -12.762 1.00 97.31 83 GLU A CA 1
ATOM 606 C C . GLU A 1 83 ? 9.228 -7.218 -13.007 1.00 97.31 83 GLU A C 1
ATOM 608 O O . GLU A 1 83 ? 9.718 -6.586 -13.947 1.00 97.31 83 GLU A O 1
ATOM 613 N N . GLU A 1 84 ? 8.360 -6.669 -12.161 1.00 97.50 84 GLU A N 1
ATOM 614 C CA . GLU A 1 84 ? 7.969 -5.263 -12.208 1.00 97.50 84 GLU A CA 1
ATOM 615 C C . GLU A 1 84 ? 9.148 -4.337 -11.923 1.00 97.50 84 GLU A C 1
ATOM 617 O O . GLU A 1 84 ? 9.347 -3.356 -12.646 1.00 97.50 84 GLU A O 1
ATOM 622 N N . HIS A 1 85 ? 10.001 -4.686 -10.958 1.00 97.50 85 HIS A N 1
ATOM 623 C CA . HIS A 1 85 ? 11.225 -3.939 -10.694 1.00 97.50 85 HIS A CA 1
ATOM 624 C C . HIS A 1 85 ? 12.184 -3.967 -11.886 1.00 97.50 85 HIS A C 1
ATOM 626 O O . HIS A 1 85 ? 12.645 -2.913 -12.321 1.00 97.50 85 HIS A O 1
ATOM 632 N N . ALA A 1 86 ? 12.407 -5.134 -12.495 1.00 96.94 86 ALA A N 1
ATOM 633 C CA . ALA A 1 86 ? 13.246 -5.241 -13.688 1.00 96.94 86 ALA A CA 1
ATOM 634 C C . ALA A 1 86 ? 12.705 -4.393 -14.859 1.00 96.94 86 ALA A C 1
ATOM 636 O O . ALA A 1 86 ? 13.468 -3.733 -15.574 1.00 96.94 86 ALA A O 1
ATOM 637 N N . LYS A 1 87 ? 11.377 -4.359 -15.050 1.00 96.31 87 LYS A N 1
ATOM 638 C CA . LYS A 1 87 ? 10.726 -3.492 -16.050 1.00 96.31 87 LYS A CA 1
ATOM 639 C C . LYS A 1 87 ? 10.925 -2.009 -15.725 1.00 96.31 87 LYS A C 1
ATOM 641 O O . LYS A 1 87 ? 11.205 -1.226 -16.638 1.00 96.31 87 LYS A O 1
ATOM 646 N N . TRP A 1 88 ? 10.816 -1.628 -14.453 1.00 95.31 88 TRP A N 1
ATOM 647 C CA . TRP A 1 88 ? 11.058 -0.261 -13.990 1.00 95.31 88 TRP A CA 1
ATOM 648 C C . TRP A 1 88 ? 12.505 0.174 -14.256 1.00 95.31 88 TRP A C 1
ATOM 650 O O . TRP A 1 88 ? 12.723 1.201 -14.905 1.00 95.31 88 TRP A O 1
ATOM 660 N N . GLU A 1 89 ? 13.490 -0.644 -13.874 1.00 94.56 89 GLU A N 1
ATOM 661 C CA . GLU A 1 89 ? 14.914 -0.387 -14.131 1.00 94.56 89 GLU A CA 1
ATOM 662 C C . GLU A 1 89 ? 15.205 -0.225 -15.629 1.00 94.56 89 GLU A C 1
ATOM 664 O O . GLU A 1 89 ? 15.895 0.710 -16.054 1.00 94.56 89 GLU A O 1
ATOM 669 N N . TYR A 1 90 ? 14.626 -1.093 -16.464 1.00 93.56 90 TYR A N 1
ATOM 670 C CA . TYR A 1 90 ? 14.743 -0.984 -17.916 1.00 93.56 90 TYR A CA 1
ATOM 671 C C . TYR A 1 90 ? 14.134 0.320 -18.460 1.00 93.56 90 TYR A C 1
ATOM 673 O O . TYR A 1 90 ? 14.695 0.947 -19.369 1.00 93.56 90 TYR A O 1
ATOM 681 N N . GLY A 1 91 ? 13.005 0.756 -17.896 1.00 90.81 91 GLY A N 1
ATOM 682 C CA . GLY A 1 91 ? 12.380 2.043 -18.193 1.00 90.81 91 GLY A CA 1
ATOM 683 C C . GLY A 1 91 ? 13.315 3.218 -17.901 1.00 90.81 91 GLY A C 1
ATOM 684 O O . GLY A 1 91 ? 13.555 4.047 -18.786 1.00 90.81 91 GLY A O 1
ATOM 685 N N . ILE A 1 92 ? 13.922 3.242 -16.711 1.00 89.19 92 ILE A N 1
ATOM 686 C CA . ILE A 1 92 ? 14.910 4.259 -16.313 1.00 89.19 92 ILE A CA 1
ATOM 687 C C . ILE A 1 92 ? 16.109 4.266 -17.267 1.00 89.19 92 ILE A C 1
ATOM 689 O O . ILE A 1 92 ? 16.523 5.325 -17.754 1.00 89.19 92 ILE A O 1
ATOM 693 N N . PHE A 1 93 ? 16.632 3.088 -17.619 1.00 87.75 93 PHE A N 1
ATOM 694 C CA . PHE A 1 93 ? 17.722 2.981 -18.584 1.00 87.75 93 PHE A CA 1
ATOM 695 C C . PHE A 1 93 ? 17.349 3.598 -19.940 1.00 87.75 93 PHE A C 1
ATOM 697 O O . PHE A 1 93 ? 18.132 4.374 -20.500 1.00 87.75 93 PHE A O 1
ATOM 704 N N . LYS A 1 94 ? 16.147 3.325 -20.465 1.00 87.62 94 LYS A N 1
ATOM 705 C CA . LYS A 1 94 ? 15.672 3.930 -21.721 1.00 87.62 94 LYS A CA 1
ATOM 706 C C . LYS A 1 94 ? 15.575 5.451 -21.639 1.00 87.62 94 LYS A C 1
ATOM 708 O O . LYS A 1 94 ? 16.039 6.116 -22.569 1.00 87.62 94 LYS A O 1
ATOM 713 N N . VAL A 1 95 ? 15.026 5.995 -20.551 1.00 85.00 95 VAL A N 1
ATOM 714 C CA . VAL A 1 95 ? 14.929 7.450 -20.338 1.00 85.00 95 VAL A CA 1
ATOM 715 C C . VAL A 1 95 ? 16.322 8.079 -20.342 1.00 85.00 95 VAL A C 1
ATOM 717 O O . VAL A 1 95 ? 16.575 8.980 -21.143 1.00 85.00 95 VAL A O 1
ATOM 720 N N . SER A 1 96 ? 17.271 7.522 -19.581 1.00 82.94 96 SER A N 1
ATOM 721 C CA . SER A 1 96 ? 18.658 8.019 -19.545 1.00 82.94 96 SER A CA 1
ATOM 722 C C . SER A 1 96 ? 19.325 8.009 -20.932 1.00 82.94 96 SER A C 1
ATOM 724 O O . SER A 1 96 ? 20.084 8.910 -21.311 1.00 82.94 96 SER A O 1
ATOM 726 N N . HIS A 1 97 ? 19.007 7.002 -21.752 1.00 82.25 97 HIS A N 1
ATOM 727 C CA . HIS A 1 97 ? 19.532 6.884 -23.106 1.00 82.25 97 HIS A CA 1
ATOM 728 C C . HIS A 1 97 ? 18.958 7.964 -24.036 1.00 82.25 97 HIS A C 1
ATOM 730 O O . HIS A 1 97 ? 19.680 8.484 -24.897 1.00 82.25 97 HIS A O 1
ATOM 736 N N . ILE A 1 98 ? 17.681 8.314 -23.864 1.00 83.62 98 ILE A N 1
ATOM 737 C CA . ILE A 1 98 ? 17.013 9.405 -24.582 1.00 83.62 98 ILE A CA 1
ATOM 738 C C . ILE A 1 98 ? 17.604 10.754 -24.160 1.00 83.62 98 ILE A C 1
ATOM 740 O O . ILE A 1 98 ? 17.997 11.529 -25.034 1.00 83.62 98 ILE A O 1
ATOM 744 N N . GLU A 1 99 ? 17.775 11.010 -22.861 1.00 83.38 99 GLU A N 1
ATOM 745 C CA . GLU A 1 99 ? 18.403 12.239 -22.352 1.00 83.38 99 GLU A CA 1
ATOM 746 C C . GLU A 1 99 ? 19.808 12.432 -22.927 1.00 83.38 99 GLU A C 1
ATOM 748 O O . GLU A 1 99 ? 20.141 13.498 -23.456 1.00 83.38 99 GLU A O 1
ATOM 753 N N . ARG A 1 100 ? 20.626 11.372 -22.939 1.00 83.38 100 ARG A N 1
ATOM 754 C CA . ARG A 1 100 ? 21.957 11.410 -23.557 1.00 83.38 100 ARG A CA 1
ATOM 755 C C . ARG A 1 100 ? 21.892 11.726 -25.053 1.00 83.38 100 ARG A C 1
ATOM 757 O O . ARG A 1 100 ? 22.734 12.480 -25.551 1.00 83.38 100 ARG A O 1
ATOM 764 N N . LYS A 1 101 ? 20.915 11.179 -25.787 1.00 86.31 101 LYS A N 1
ATOM 765 C CA . LYS A 1 101 ? 20.699 11.520 -27.205 1.00 86.31 101 LYS A CA 1
ATOM 766 C C . LYS A 1 101 ? 20.334 12.999 -27.367 1.00 86.31 101 LYS A C 1
ATOM 768 O O . LYS A 1 101 ? 20.971 13.668 -28.181 1.00 86.31 101 LYS A O 1
ATOM 773 N N . ILE A 1 102 ? 19.401 13.522 -26.569 1.00 85.94 102 ILE A N 1
ATOM 774 C CA . ILE A 1 102 ? 18.996 14.939 -26.583 1.00 85.94 102 ILE A CA 1
ATOM 775 C C . ILE A 1 102 ? 20.201 15.846 -26.298 1.00 85.94 102 ILE A C 1
ATOM 777 O O . ILE A 1 102 ? 20.478 16.773 -27.063 1.00 85.94 102 ILE A O 1
ATOM 781 N N . MET A 1 103 ? 20.986 15.529 -25.266 1.00 77.06 103 MET A N 1
ATOM 782 C CA . MET A 1 103 ? 22.196 16.274 -24.906 1.00 77.06 103 MET A CA 1
ATOM 783 C C . MET A 1 103 ? 23.244 16.266 -26.024 1.00 77.06 103 MET A C 1
ATOM 785 O O . MET A 1 103 ? 23.890 17.284 -26.287 1.00 77.06 103 MET A O 1
ATOM 789 N N . ASN A 1 104 ? 23.411 15.142 -26.723 1.00 83.75 104 ASN A N 1
ATOM 790 C CA . ASN A 1 104 ? 24.328 15.046 -27.857 1.00 83.75 104 ASN A CA 1
ATOM 791 C C . ASN A 1 104 ? 23.858 15.870 -29.064 1.00 83.75 104 ASN A C 1
ATOM 793 O O . ASN A 1 104 ? 24.688 16.508 -29.718 1.00 83.75 104 ASN A O 1
ATOM 797 N N . VAL A 1 105 ? 22.551 15.906 -29.339 1.00 86.38 105 VAL A N 1
ATOM 798 C CA . VAL A 1 105 ? 21.967 16.788 -30.363 1.00 86.38 105 VAL A CA 1
ATOM 799 C C . VAL A 1 105 ? 22.216 18.251 -29.999 1.00 86.38 105 VAL A C 1
ATOM 801 O O . VAL A 1 105 ? 22.748 18.998 -30.820 1.00 86.38 105 VAL A O 1
ATOM 804 N N . TRP A 1 106 ? 21.954 18.645 -28.751 1.00 77.62 106 TRP A N 1
ATOM 805 C CA . TRP A 1 106 ? 22.224 20.001 -28.266 1.00 77.62 106 TRP A CA 1
ATOM 806 C C . TRP A 1 106 ? 23.701 20.394 -28.401 1.00 77.62 106 TRP A C 1
ATOM 808 O O . TRP A 1 106 ? 24.012 21.468 -28.920 1.00 77.62 106 TRP A O 1
ATOM 818 N N . LYS A 1 107 ? 24.632 19.508 -28.020 1.00 81.06 107 LYS A N 1
ATOM 819 C CA . LYS A 1 107 ? 26.082 19.728 -28.185 1.00 81.06 107 LYS A CA 1
ATOM 820 C C . LYS A 1 107 ? 26.482 19.900 -29.652 1.00 81.06 107 LYS A C 1
ATOM 822 O O . LYS A 1 107 ? 27.311 20.760 -29.956 1.00 81.06 107 LYS A O 1
ATOM 827 N N . ARG A 1 108 ? 25.902 19.115 -30.568 1.00 79.19 108 ARG A N 1
ATOM 828 C CA . ARG A 1 108 ? 26.132 19.255 -32.018 1.00 79.19 108 ARG A CA 1
ATOM 829 C C . ARG A 1 108 ? 25.606 20.594 -32.530 1.00 79.19 108 ARG A C 1
ATOM 831 O O . ARG A 1 108 ? 26.363 21.320 -33.168 1.00 79.19 108 ARG A O 1
ATOM 838 N N . SER A 1 109 ? 24.381 20.970 -32.173 1.00 78.62 109 SER A N 1
ATOM 839 C CA . SER A 1 109 ? 23.793 22.265 -32.538 1.00 78.62 109 SER A CA 1
ATOM 840 C C . SER A 1 109 ? 24.610 23.447 -32.000 1.00 78.62 109 SER A C 1
ATOM 842 O O . SER A 1 109 ? 24.879 24.401 -32.731 1.00 78.62 109 SER A O 1
ATOM 844 N N . ALA A 1 110 ? 25.094 23.372 -30.757 1.00 76.38 110 ALA A N 1
ATOM 845 C CA . ALA A 1 110 ? 25.976 24.384 -30.174 1.00 76.38 110 ALA A CA 1
ATOM 846 C C . ALA A 1 110 ? 27.336 24.464 -30.893 1.00 76.38 110 ALA A C 1
ATOM 848 O O . ALA A 1 110 ? 27.850 25.561 -31.128 1.00 76.38 110 ALA A O 1
ATOM 849 N N . ARG A 1 111 ? 27.909 23.318 -31.288 1.00 75.88 111 ARG A N 1
ATOM 850 C CA . ARG A 1 111 ? 29.155 23.252 -32.067 1.00 75.88 111 ARG A CA 1
ATOM 851 C C . ARG A 1 111 ? 28.986 23.863 -33.459 1.00 75.88 111 ARG A C 1
ATOM 853 O O . ARG A 1 111 ? 29.829 24.663 -33.851 1.00 75.88 111 ARG A O 1
ATOM 860 N N . VAL A 1 112 ? 27.898 23.554 -34.168 1.00 66.94 112 VAL A N 1
ATOM 861 C CA . VAL A 1 112 ? 27.585 24.134 -35.488 1.00 66.94 112 VAL A CA 1
ATOM 862 C C . VAL A 1 112 ? 27.411 25.652 -35.389 1.00 66.94 112 VAL A C 1
ATOM 864 O O . VAL A 1 112 ? 28.019 26.387 -36.164 1.00 66.94 112 VAL A O 1
ATOM 867 N N . ARG A 1 113 ? 26.680 26.149 -34.379 1.00 66.44 113 ARG A N 1
ATOM 868 C CA . ARG A 1 113 ? 26.543 27.598 -34.128 1.00 66.44 113 ARG A CA 1
ATOM 869 C C . ARG A 1 113 ? 27.890 28.276 -33.848 1.00 66.44 113 ARG A C 1
ATOM 871 O O . ARG A 1 113 ? 28.115 29.393 -34.306 1.00 66.44 113 ARG A O 1
ATOM 878 N N . ARG A 1 114 ? 28.796 27.614 -33.119 1.00 69.56 114 ARG A N 1
ATOM 879 C CA . ARG A 1 114 ? 30.147 28.127 -32.824 1.00 69.56 114 ARG A CA 1
ATOM 880 C C . ARG A 1 114 ? 31.048 28.148 -34.063 1.00 69.56 114 ARG A C 1
ATOM 882 O O . ARG A 1 114 ? 31.734 29.139 -34.284 1.00 69.56 114 ARG A O 1
ATOM 889 N N . LEU A 1 115 ? 31.024 27.089 -34.875 1.00 65.12 115 LEU A N 1
ATOM 890 C CA . LEU A 1 115 ? 31.774 27.017 -36.135 1.00 65.12 115 LEU A CA 1
ATOM 891 C C . LEU A 1 115 ? 31.284 28.054 -37.146 1.00 65.12 115 LEU A C 1
ATOM 893 O O . LEU A 1 115 ? 32.111 28.720 -37.757 1.00 65.12 115 LEU A O 1
ATOM 897 N N . SER A 1 116 ? 29.965 28.251 -37.248 1.00 66.19 116 SER A N 1
ATOM 898 C CA . SER A 1 116 ? 29.377 29.323 -38.054 1.00 66.19 116 SER A CA 1
ATOM 899 C C . SER A 1 116 ? 29.934 30.683 -37.617 1.00 66.19 116 SER A C 1
ATOM 901 O O . SER A 1 116 ? 30.621 31.327 -38.402 1.00 66.19 116 SER A O 1
ATOM 903 N N . LYS A 1 117 ? 29.793 31.073 -36.339 1.00 63.69 117 LYS A N 1
ATOM 904 C CA . LYS A 1 117 ? 30.321 32.356 -35.821 1.00 63.69 117 LYS A CA 1
ATOM 905 C C . LYS A 1 117 ? 31.824 32.562 -36.064 1.00 63.69 117 LYS A C 1
ATOM 907 O O . LYS A 1 117 ? 32.238 33.671 -36.387 1.00 63.69 117 LYS A O 1
ATOM 912 N N . ASN A 1 118 ? 32.636 31.515 -35.920 1.00 65.25 118 ASN A N 1
ATOM 913 C CA . ASN A 1 118 ? 34.079 31.594 -36.170 1.00 65.25 118 ASN A CA 1
ATOM 914 C C . ASN A 1 118 ? 34.418 31.695 -37.669 1.00 65.25 118 ASN A C 1
ATOM 916 O O . ASN A 1 118 ? 35.415 32.321 -38.018 1.00 65.25 118 ASN A O 1
ATOM 920 N N . GLY A 1 119 ? 33.595 31.109 -38.544 1.00 60.22 119 GLY A N 1
ATOM 921 C CA . GLY A 1 119 ? 33.704 31.254 -39.996 1.00 60.22 119 GLY A CA 1
ATOM 922 C C . GLY A 1 119 ? 33.405 32.678 -40.467 1.00 60.22 119 GLY A C 1
ATOM 923 O O . GLY A 1 119 ? 34.176 33.221 -41.249 1.00 60.22 119 GLY A O 1
ATOM 924 N N . TRP A 1 120 ? 32.361 33.319 -39.923 1.00 52.94 120 TRP A N 1
ATOM 925 C CA . TRP A 1 120 ? 32.055 34.730 -40.212 1.00 52.94 120 TRP A CA 1
ATOM 926 C C . TRP A 1 120 ? 33.158 35.678 -39.731 1.00 52.94 120 TRP A C 1
ATOM 928 O O . TRP A 1 120 ? 33.521 36.588 -40.464 1.00 52.94 120 TRP A O 1
ATOM 938 N N . LYS A 1 121 ? 33.744 35.446 -38.545 1.00 58.88 121 LYS A N 1
ATOM 939 C CA . LYS A 1 121 ? 34.894 36.238 -38.067 1.00 58.88 121 LYS A CA 1
ATOM 940 C C . LYS A 1 121 ? 36.095 36.146 -39.010 1.00 58.88 121 LYS A C 1
ATOM 942 O O . LYS A 1 121 ? 36.621 37.171 -39.402 1.00 58.88 121 LYS A O 1
ATOM 947 N N . LYS A 1 122 ? 36.462 34.937 -39.450 1.00 58.97 122 LYS A N 1
ATOM 948 C CA . LYS A 1 122 ? 37.554 34.754 -40.421 1.00 58.97 122 LYS A CA 1
ATOM 949 C C . LYS A 1 122 ? 37.275 35.366 -41.799 1.00 58.97 122 LYS A C 1
ATOM 951 O O . LYS A 1 122 ? 38.225 35.688 -42.495 1.00 58.97 122 LYS A O 1
ATOM 956 N N . ALA A 1 123 ? 36.011 35.493 -42.201 1.00 55.69 123 ALA A N 1
ATOM 957 C CA . ALA A 1 123 ? 35.625 36.122 -43.466 1.00 55.69 123 ALA A CA 1
ATOM 958 C C . ALA A 1 123 ? 35.585 37.664 -43.403 1.00 55.69 123 ALA A C 1
ATOM 960 O O . ALA A 1 123 ? 35.526 38.297 -44.449 1.00 55.69 123 ALA A O 1
ATOM 961 N N . LEU A 1 124 ? 35.595 38.251 -42.200 1.00 54.47 124 LEU A N 1
ATOM 962 C CA . LEU A 1 124 ? 35.598 39.700 -41.948 1.00 54.47 124 LEU A CA 1
ATOM 963 C C . LEU A 1 124 ? 37.003 40.268 -41.666 1.00 54.47 124 LEU A C 1
ATOM 965 O O . LEU A 1 124 ? 37.148 41.482 -41.598 1.00 54.47 124 LEU A O 1
ATOM 969 N N . ASP A 1 125 ? 38.013 39.405 -41.502 1.00 51.47 125 ASP A N 1
ATOM 970 C CA . ASP A 1 125 ? 39.423 39.765 -41.271 1.00 51.47 125 ASP A CA 1
ATOM 971 C C . ASP A 1 125 ? 40.254 39.799 -42.588 1.00 51.47 125 ASP A C 1
ATOM 973 O O . ASP A 1 125 ? 41.464 39.561 -42.568 1.00 51.47 125 ASP A O 1
ATOM 977 N N . ILE A 1 126 ? 39.611 40.062 -43.737 1.00 51.97 126 ILE A N 1
ATOM 978 C CA . ILE A 1 126 ? 40.226 40.317 -45.061 1.00 51.97 126 ILE A CA 1
ATOM 979 C C . ILE A 1 126 ? 39.788 41.707 -45.518 1.00 51.97 126 ILE A C 1
ATOM 981 O O . ILE A 1 126 ? 40.653 42.459 -46.015 1.00 51.97 126 ILE A O 1
#

InterPro domains:
  IPR028146 Glucosidase II beta subunit, N-terminal [PF12999] (3-92)
  IPR036055 LDL receptor-like superfamily [G3DSA:4.10.400.10] (1-33)
  IPR036055 LDL receptor-like superfamily [G3DSA:4.10.400.10] (34-83)
  IPR036055 LDL receptor-like superfamily [SSF57424] (2-31)
  IPR036055 LDL receptor-like superfamily [SSF57424] (33-71)
  IPR039794 Glucosidase II beta subunit-like [PTHR12630] (2-89)

Organism: Blastocystis hominis (NCBI:txid12968)

Sequence (126 aa):
MFTCTDGSKTILRSQVNDDYCDCADGSDEPGTSACANGHFYCENKGHFPVVLTSSRVNDGICDCCDGSDEYLGITSCPNTCQEEHAKWEYGIFKVSHIERKIMNVWKRSARVRRLSKNGWKKALDI

Foldseek 3Di:
DDAAPVRPDDDDLCQACVLAQPDQCSRSNQQALHHQNHWHWQPLVLADIDIDGRVQQCPQDQPHLCSSSNVVPPHDRHRCSNVVRVVVVVVVVVVVVVVVVVVVVVVVVVVVVVVVVVVVVVVVVD